Protein 8HLO (pdb70)

Secondary structure (DSSP, 8-state):
-TTTTT--EEEE-S-B--SSTTBPPB-TT-EEEEEEESSSSEEEEEETTEEEEEEEEEGGGEEEE--/-----PPPPPPP-

Sequence (80 aa):
GPGSEFVRRRVKTIYDCQADNDDELTFIEGEVIIVTGEEDQQEWWIGHIEGQPERKKGVFPVSFVHILLSDGPGSEPPPKPPRS

GO terms:
  GO:0002102 podosome (C, IDA)
  GO:0071803 positive regulation of podosome assembly (P, IMP)
  GO:0005515 protein binding (F, IPI)
  GO:0005829 cytosol (C, IDA)
  GO:0005886 plasma membrane (C, IDA)
  GO:0031253 cell projection membrane (C, IDA)
  GO:0017124 SH3 domain binding (F, IDA)
  GO:1903527 positive regulation of membrane tubulation (P, IDA)
  GO:0005096 GTPase activator activity (F, IDA)
  GO:0043197 dendritic spine (C, IDA)
  GO:0001786 phosphatidylserine binding (F, IDA)
  GO:0061000 negative regulation of dendritic spine devel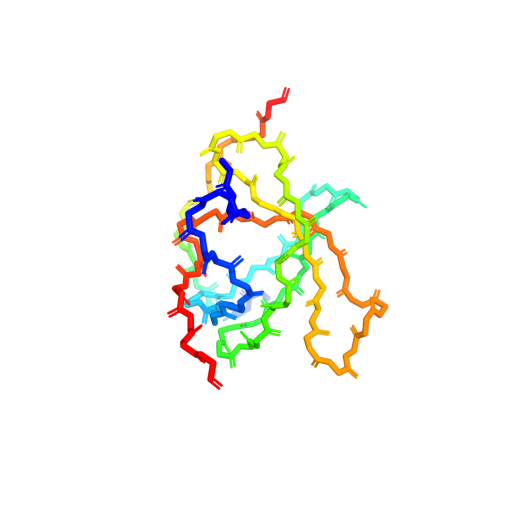opment (P, IDA)
  GO:0005546 phosphatidylinositol-4,5-bisphosphate binding (F, IDA)
  GO:0005547 phosphatidylinositol-3,4,5-trisphosphate binding (F, IDA)
  GO:0005829 cytosol (C, TAS)
  GO:0098978 glutamatergic synapse (C, IDA)
  GO:0098978 glutamatergic synapse (C, IMP)
  GO:0099175 regulation of postsynapse organization (P, IDA)
  GO:0099175 regulation of postsynapse organization (P, IMP)

B-factor: mean 21.08, std 13.49, range [8.33, 90.27]

Organism: Mus musculus (NCBI:txid10090)

Foldseek 3Di:
DCVVVVFFKKFFQAADDDPDPQDFGDHGGFMWGFDACPDPFKTWTATVVGRVRIGIDGPVRIGGDDD/DPDDDDDDDDDDD

InterPro domains:
  IPR001164 Arf GTPase activating protein [PF01412] (455-570)
  IPR001164 Arf GTPase activating protein [PR00405] (466-485)
  IPR001164 Arf GTPase activating protein [PR00405] (485-502)
  IPR001164 Arf GTPase activating protein [PR00405] (506-527)
  IPR001164 Arf GTPase activating protein [PS50115] (454-577)
  IPR001164 Arf GTPase activating protein [SM00105] (454-577)
  IPR001452 SH3 domain [PF14604] (1093-1142)
  IPR001452 SH3 domain [PS50002] (1085-1147)
  IPR001452 SH3 domain [SM00326] (1088-1146)
  IPR001849 Pleckstrin homology domain [PF00169] (341-428)
  IPR001849 Pleckstrin homology domain [PS50003] (339-431)
  IPR001849 Pleckstrin homology domain [SM00233] (340-433)
  IPR002110 Ankyrin repeat [PF12796] (601-680)
  IPR002110 Ankyrin repeat [PS50088] (615-650)
  IPR002110 Ankyrin repeat [PS50088] (651-683)
  IPR002110 Ankyrin repeat [SM00248] (615-647)
  IPR002110 Ankyrin repeat [SM00248] (651-680)
  IPR004148 BAR domain [PF16746] (54-286)
  IPR011993 PH-like domain superfamily [G3DSA:2.30.29.30] (334-447)
  IPR027267 AH/BAR domain superfamily [G3DSA:1.20.1270.60] (38-299)

Radius of gyration: 11.77 Å; Cα contacts (8 Å, |Δi|>4): 171; chains: 2; bounding box: 33×25×25 Å

Solvent-accessible surface area: 5117 Å² total; per-residue (Å²): 43,6,58,83,119,178,15,121,40,0,85,0,73,79,48,5,145,41,103,72,166,67,15,6,69,4,113,92,32,29,30,0,35,14,90,23,77,60,29,148,86,4,34,56,2,44,7,74,71,71,78,127,66,145,9,7,0,0,44,67,2,15,119,85,51,93,154,128,138,65,76,168,59,45,128,53,22,111,67,129

Structure (mmCIF, N/CA/C/O backbone):
data_8HLO
#
_entry.id   8HLO
#
_cell.length_a   45.181
_cell.length_b   45.181
_cell.length_c   59.391
_cell.angle_alpha   90.00
_cell.angle_beta   90.00
_cell.angle_gamma   120.00
#
_symmetry.space_group_name_H-M   'P 62'
#
loop_
_entity.id
_entity.type
_entity.pdbx_description
1 polymer 'Arf-GAP with SH3 domain, ANK repeat and PH domain-containing protein 1'
2 polymer 'Proline rich motif from MICAL1'
3 non-polymer 'SULFATE ION'
4 water water
#
loop_
_atom_site.group_PDB
_atom_site.id
_atom_site.type_symbol
_atom_site.label_atom_id
_atom_site.label_alt_id
_atom_site.label_comp_id
_atom_site.label_asym_id
_atom_site.label_entity_id
_atom_site.label_seq_id
_atom_site.pdbx_PDB_ins_code
_atom_site.Cartn_x
_atom_site.Cartn_y
_atom_site.Cartn_z
_atom_site.occupancy
_atom_site.B_iso_or_equiv
_atom_site.auth_seq_id
_atom_site.auth_comp_id
_atom_site.auth_asym_id
_atom_site.auth_atom_id
_atom_site.pdbx_PDB_model_num
ATOM 1 N N . GLY A 1 1 ? -8.425 -2.622 12.533 1.00 25.15 1081 GLY A N 1
ATOM 2 C CA . GLY A 1 1 ? -9.109 -2.686 11.254 1.00 24.09 1081 GLY A CA 1
ATOM 3 C C . GLY A 1 1 ? -8.131 -3.100 10.186 1.00 19.91 1081 GLY A C 1
ATOM 4 O O . GLY A 1 1 ? -6.957 -3.348 10.487 1.00 18.29 1081 GLY A O 1
ATOM 7 N N . PRO A 1 2 ? -8.599 -3.164 8.933 1.00 16.89 1082 PRO A N 1
ATOM 8 C CA . PRO A 1 2 ? -7.705 -3.648 7.886 1.00 14.72 1082 PRO A CA 1
ATOM 9 C C . PRO A 1 2 ? -6.522 -2.710 7.694 1.00 14.07 1082 PRO A C 1
ATOM 10 O O . PRO A 1 2 ? -5.409 -3.196 7.504 1.00 13.51 1082 PRO A O 1
ATOM 21 N N . GLY A 1 3 ? -6.729 -1.400 7.798 1.00 15.52 1083 GLY A N 1
ATOM 22 C CA . GLY A 1 3 ? -5.636 -0.461 7.623 1.00 16.40 1083 GLY A CA 1
ATOM 23 C C . GLY A 1 3 ? -4.527 -0.703 8.627 1.00 16.04 1083 GLY A C 1
ATOM 24 O O . GLY A 1 3 ? -3.347 -0.766 8.274 1.00 16.27 1083 GLY A O 1
ATOM 28 N N . SER A 1 4 ? -4.908 -0.861 9.893 1.00 16.43 1084 SER A N 1
ATOM 29 C CA . SER A 1 4 ? -3.920 -1.020 10.952 1.00 18.65 1084 SER A CA 1
ATOM 30 C C . SER A 1 4 ? -3.157 -2.330 10.827 1.00 16.12 1084 SER A C 1
ATOM 31 O O . SER A 1 4 ? -2.043 -2.431 11.337 1.00 18.30 1084 SER A O 1
ATOM 39 N N . GLU A 1 5 ? -3.749 -3.310 10.143 1.00 13.98 1085 GLU A N 1
ATOM 40 C CA . GLU A 1 5 ? -3.113 -4.612 9.915 1.00 13.54 1085 GLU A CA 1
ATOM 41 C C . GLU A 1 5 ? -2.474 -4.727 8.534 1.00 13.01 1085 GLU A C 1
ATOM 42 O O . GLU A 1 5 ? -2.147 -5.835 8.082 1.00 13.64 1085 GLU A O 1
ATOM 54 N N . PHE A 1 6 ? -2.337 -3.584 7.861 1.00 14.04 1086 PHE A N 1
ATOM 55 C CA . PHE A 1 6 ? -1.586 -3.487 6.606 1.00 15.07 1086 PHE A CA 1
ATOM 56 C C . PHE A 1 6 ? -2.258 -4.209 5.441 1.00 14.98 1086 PHE A C 1
ATOM 57 O O . PHE A 1 6 ? -1.595 -4.628 4.490 1.00 17.88 1086 PHE A O 1
ATOM 74 N N . VAL A 1 7 ? -3.578 -4.320 5.508 1.00 13.67 1087 VAL A N 1
ATOM 75 C CA . VAL A 1 7 ? -4.349 -4.895 4.433 1.00 13.85 1087 VAL A CA 1
ATOM 76 C C . VAL A 1 7 ? -4.703 -3.781 3.467 1.00 15.06 1087 VAL A C 1
ATOM 77 O O . VAL A 1 7 ? -5.378 -2.829 3.848 1.00 21.39 1087 VAL A O 1
ATOM 90 N N . ARG A 1 8 ? -4.231 -3.898 2.229 1.00 14.69 1088 ARG A N 1
ATOM 91 C CA . ARG A 1 8 ? -4.524 -2.906 1.207 1.00 18.13 1088 ARG A CA 1
ATOM 92 C C . ARG A 1 8 ? -5.376 -3.531 0.126 1.00 16.15 1088 ARG A C 1
ATOM 93 O O . ARG A 1 8 ? -6.331 -2.928 -0.325 1.00 18.01 1088 ARG A O 1
ATOM 114 N N . ARG A 1 9 ? -4.986 -4.721 -0.308 1.00 15.37 1089 ARG A N 1
ATOM 115 C CA A ARG A 1 9 ? -5.652 -5.471 -1.366 0.49 17.72 1089 ARG A CA 1
ATOM 116 C CA B ARG A 1 9 ? -5.763 -5.445 -1.286 0.51 15.85 1089 ARG A CA 1
ATOM 117 C C . ARG A 1 9 ? -5.970 -6.867 -0.838 1.00 16.04 1089 ARG A C 1
ATOM 118 O O . ARG A 1 9 ? -5.174 -7.428 -0.088 1.00 16.91 1089 ARG A O 1
ATOM 159 N N . VAL A 1 10 ? -7.092 -7.424 -1.268 1.00 13.45 1090 VAL A N 1
ATOM 160 C CA . VAL A 1 10 ? -7.433 -8.806 -0.973 1.00 12.51 1090 VAL A CA 1
ATOM 161 C C . VAL A 1 10 ? -7.991 -9.443 -2.240 1.00 11.32 1090 VAL A C 1
ATOM 162 O O . VAL A 1 10 ? -8.430 -8.739 -3.142 1.00 12.75 1090 VAL A O 1
ATOM 175 N N . LYS A 1 11 ? -8.004 -10.768 -2.271 1.00 11.63 1091 LYS A N 1
ATOM 176 C CA . LYS A 1 11 ? -8.661 -11.524 -3.327 1.00 12.63 1091 LYS A CA 1
ATOM 177 C C . LYS A 1 11 ? -9.827 -12.297 -2.742 1.00 12.30 1091 LYS A C 1
ATOM 178 O O . LYS A 1 11 ? -9.709 -12.886 -1.670 1.00 13.45 1091 LYS A O 1
ATOM 197 N N . THR A 1 12 ? -10.949 -12.317 -3.440 1.00 11.42 1092 THR A N 1
ATOM 198 C CA . THR A 1 12 ? -12.118 -13.030 -2.971 1.00 11.62 1092 THR A CA 1
ATOM 199 C C . THR A 1 12 ? -11.936 -14.533 -3.160 1.00 12.50 1092 THR A C 1
ATOM 200 O O . THR A 1 12 ? -11.360 -14.975 -4.155 1.00 13.07 1092 THR A O 1
ATOM 211 N N . ILE A 1 13 ? -12.437 -15.311 -2.201 1.00 11.75 1093 ILE A N 1
ATOM 212 C CA . ILE A 1 13 ? -12.243 -16.757 -2.233 1.00 12.75 1093 ILE A CA 1
ATOM 213 C C . ILE A 1 13 ? -13.543 -17.547 -2.404 1.00 13.29 1093 ILE A C 1
ATOM 214 O O . ILE A 1 13 ? -13.510 -18.767 -2.579 1.00 15.01 1093 ILE A O 1
ATOM 230 N N . TYR A 1 14 ? -14.675 -16.841 -2.371 1.00 13.20 1094 TYR A N 1
ATOM 231 C CA . TYR A 1 14 ? -15.989 -17.424 -2.640 1.00 13.50 1094 TYR A CA 1
ATOM 232 C C . TYR A 1 14 ? -16.802 -16.476 -3.505 1.00 13.00 1094 TYR A C 1
ATOM 233 O O . TYR A 1 14 ? -16.498 -15.283 -3.589 1.00 14.49 1094 TYR A O 1
ATOM 251 N N . ASP A 1 15 ? -17.862 -17.010 -4.102 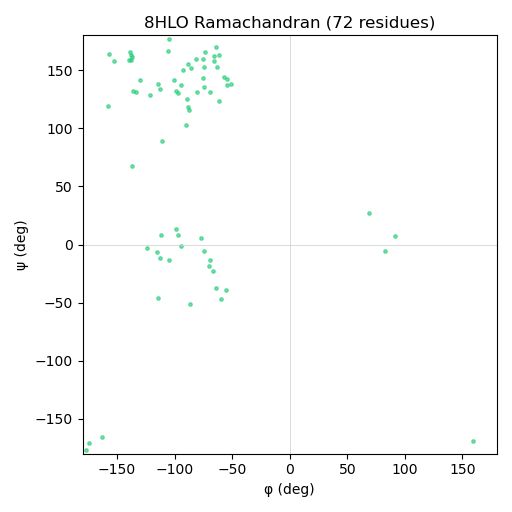1.00 14.29 1095 ASP A N 1
ATOM 252 C CA . ASP A 1 15 ? -18.903 -16.182 -4.699 1.00 14.71 1095 ASP A CA 1
ATOM 253 C C . ASP A 1 15 ? -19.762 -15.557 -3.590 1.00 13.78 1095 ASP A C 1
ATOM 254 O O . ASP A 1 15 ? -19.931 -16.144 -2.514 1.00 15.91 1095 ASP A O 1
ATOM 263 N N . CYS A 1 16 ? -20.363 -14.398 -3.876 1.00 12.28 1096 CYS A N 1
ATOM 264 C CA . CYS A 1 16 ? -21.144 -13.677 -2.871 1.00 11.99 1096 CYS A CA 1
ATOM 265 C C . CYS A 1 16 ? -22.147 -12.732 -3.520 1.00 11.54 1096 CYS A C 1
ATOM 266 O O . CYS A 1 16 ? -21.760 -11.830 -4.259 1.00 13.22 1096 CYS A O 1
ATOM 274 N N . GLN A 1 17 ? -23.435 -12.954 -3.256 1.00 12.51 1097 GLN A N 1
ATOM 275 C CA . GLN A 1 17 ? -24.484 -12.002 -3.623 1.00 13.42 1097 GLN A CA 1
ATOM 276 C C . GLN A 1 17 ? -24.873 -11.158 -2.426 1.00 13.49 1097 GLN A C 1
ATOM 277 O O . GLN A 1 17 ? -25.155 -11.689 -1.362 1.00 14.65 1097 GLN A O 1
ATOM 291 N N . ALA A 1 18 ? -24.939 -9.850 -2.616 1.00 13.01 1098 ALA A N 1
ATOM 292 C CA . ALA A 1 18 ? -25.406 -8.943 -1.580 1.00 12.36 1098 ALA A CA 1
ATOM 293 C C . ALA A 1 18 ? -26.781 -9.349 -1.067 1.00 12.84 1098 ALA A C 1
ATOM 294 O O . ALA A 1 18 ? -27.685 -9.663 -1.840 1.00 14.73 1098 ALA A O 1
ATOM 301 N N . ASP A 1 19 ? -26.941 -9.280 0.247 1.00 11.61 1099 ASP A N 1
ATOM 302 C CA . ASP A 1 19 ? -28.232 -9.456 0.906 1.00 12.97 1099 ASP A CA 1
ATOM 303 C C . ASP A 1 19 ? -28.833 -8.141 1.395 1.00 12.57 1099 ASP A C 1
ATOM 304 O O . ASP A 1 19 ? -29.988 -8.107 1.815 1.00 15.08 1099 ASP A O 1
ATOM 313 N N . ASN A 1 20 ? -28.013 -7.096 1.413 1.00 11.33 1100 ASN A N 1
ATOM 314 C CA . ASN A 1 20 ? -28.421 -5.760 1.833 1.00 11.21 1100 ASN A CA 1
ATOM 315 C C . ASN A 1 20 ? -27.814 -4.769 0.866 1.00 9.95 1100 ASN A C 1
ATOM 316 O O . ASN A 1 20 ? -26.820 -5.084 0.214 1.00 10.50 1100 ASN A O 1
ATOM 327 N N . ASP A 1 21 ? -28.386 -3.575 0.785 1.00 9.89 1101 ASP A N 1
ATOM 328 C CA . ASP A 1 21 ? -28.017 -2.619 -0.239 1.00 10.26 1101 ASP A CA 1
ATOM 329 C C . ASP A 1 21 ? -26.702 -1.888 0.017 1.00 10.34 1101 ASP A C 1
ATOM 330 O O . ASP A 1 21 ? -26.347 -1.015 -0.755 1.00 12.82 1101 ASP A O 1
ATOM 339 N N . ASP A 1 22 ? -25.962 -2.261 1.057 1.00 9.31 1102 ASP A N 1
ATOM 340 C CA . ASP A 1 22 ? -24.608 -1.746 1.276 1.00 9.64 1102 ASP A CA 1
ATOM 341 C C . ASP A 1 22 ? -23.536 -2.817 1.087 1.00 9.30 1102 ASP A C 1
ATOM 342 O O . ASP A 1 22 ? -22.373 -2.561 1.372 1.00 9.85 1102 ASP A O 1
ATOM 351 N N . GLU A 1 23 ? -23.918 -3.998 0.592 1.00 9.13 1103 GLU A N 1
ATOM 352 C CA . GLU A 1 23 ? -22.995 -5.127 0.437 1.00 9.05 1103 GLU A CA 1
ATOM 353 C C . GLU A 1 23 ? -22.499 -5.280 -0.988 1.00 9.46 1103 GLU A C 1
ATOM 354 O O . GLU A 1 23 ? -23.245 -5.103 -1.940 1.00 11.23 1103 GLU A O 1
ATOM 366 N N . LEU A 1 24 ? -21.226 -5.632 -1.111 1.00 9.22 1104 LEU A N 1
ATOM 367 C CA . LEU A 1 24 ? -20.599 -5.911 -2.391 1.00 9.42 1104 LEU A CA 1
ATOM 368 C C . LEU A 1 24 ? -20.914 -7.314 -2.889 1.00 9.84 1104 LEU A C 1
ATOM 369 O O . LEU A 1 24 ? -20.772 -8.296 -2.163 1.00 11.37 1104 LEU A O 1
ATOM 385 N N . THR A 1 25 ? -21.320 -7.396 -4.150 1.00 10.72 1105 THR A N 1
ATOM 386 C CA . THR A 1 25 ? -21.467 -8.660 -4.859 1.00 10.87 1105 THR A CA 1
ATOM 387 C C . THR A 1 25 ? -20.202 -8.960 -5.647 1.00 11.61 1105 THR A C 1
ATOM 388 O O . THR A 1 25 ? -19.629 -8.067 -6.284 1.00 11.58 1105 THR A O 1
ATOM 399 N N . PHE A 1 26 ? -19.764 -10.217 -5.611 1.00 11.37 1106 PHE A N 1
ATOM 400 C CA . PHE A 1 26 ? -18.559 -10.621 -6.309 1.00 11.38 1106 PHE A CA 1
ATOM 401 C C . PHE A 1 26 ? -18.548 -12.103 -6.602 1.00 12.18 1106 PHE A C 1
ATOM 402 O O . PHE A 1 26 ? -19.324 -12.860 -6.009 1.00 12.89 1106 PHE A O 1
ATOM 419 N N . ILE A 1 27 ? -17.665 -12.495 -7.521 1.00 13.82 1107 ILE A N 1
ATOM 420 C CA . ILE A 1 27 ? -17.348 -13.898 -7.726 1.00 14.25 1107 ILE A CA 1
ATOM 421 C C . ILE A 1 27 ? -15.972 -14.169 -7.127 1.00 14.07 1107 ILE A C 1
ATOM 422 O O . ILE A 1 27 ? -15.223 -13.245 -6.784 1.00 13.38 1107 ILE A O 1
ATOM 438 N N . GLU A 1 28 ? -15.652 -15.438 -6.983 1.00 14.68 1108 GLU A N 1
ATOM 439 C CA . GLU A 1 28 ? -14.317 -15.823 -6.568 1.00 15.10 1108 GLU A CA 1
ATOM 440 C C . GLU A 1 28 ? -13.259 -15.271 -7.523 1.00 15.87 1108 GLU A C 1
ATOM 441 O O . GLU A 1 28 ? -13.475 -15.202 -8.737 1.00 16.52 1108 GLU A O 1
ATOM 453 N N . GLY A 1 29 ? -12.112 -14.890 -6.965 1.00 14.91 1109 GLY A N 1
ATOM 454 C CA . GLY A 1 29 ? -10.953 -14.538 -7.767 1.00 15.55 1109 GLY A CA 1
ATOM 455 C C . GLY A 1 29 ? -10.812 -13.074 -8.132 1.00 15.41 1109 GLY A C 1
ATOM 456 O O . GLY A 1 29 ? -9.918 -12.716 -8.899 1.00 17.70 1109 GLY A O 1
ATOM 460 N N . GLU A 1 30 ? -11.669 -12.224 -7.572 1.00 13.50 1110 GLU A N 1
ATOM 461 C CA . GLU A 1 30 ? -11.609 -10.789 -7.845 1.00 13.39 1110 GLU A CA 1
ATOM 462 C C . GLU A 1 30 ? -10.741 -10.082 -6.798 1.00 12.22 1110 GLU A C 1
ATOM 463 O O . GLU A 1 30 ? -10.673 -10.511 -5.647 1.00 13.94 1110 GLU A O 1
ATOM 475 N N . VAL A 1 31 ? -10.109 -8.990 -7.206 1.00 12.35 1111 VAL A N 1
ATOM 476 C CA . VAL A 1 31 ? -9.310 -8.186 -6.308 1.00 11.36 1111 VAL A CA 1
ATOM 477 C C . VAL A 1 31 ? -10.136 -7.015 -5.800 1.00 10.78 1111 VAL A C 1
ATOM 478 O O . VAL A 1 31 ? -10.757 -6.285 -6.572 1.00 11.66 1111 VAL A O 1
ATOM 491 N N . ILE A 1 32 ? -10.110 -6.849 -4.482 1.00 10.44 1112 ILE A N 1
ATOM 492 C CA . ILE A 1 32 ? -10.752 -5.741 -3.789 1.00 10.69 1112 ILE A CA 1
ATOM 493 C C . ILE A 1 32 ? -9.692 -4.837 -3.169 1.00 10.04 1112 ILE A C 1
ATOM 494 O O . ILE A 1 32 ? -8.740 -5.320 -2.535 1.00 11.94 1112 ILE A O 1
ATOM 510 N N . ILE A 1 33 ? -9.871 -3.530 -3.359 1.00 10.68 1113 ILE A N 1
ATOM 511 C CA . ILE A 1 33 ? -9.114 -2.498 -2.661 1.00 11.84 1113 ILE A CA 1
ATOM 512 C C . ILE A 1 33 ? -9.871 -2.229 -1.363 1.00 10.62 1113 ILE A C 1
ATOM 513 O O . ILE A 1 33 ? -11.025 -1.783 -1.392 1.00 11.00 1113 ILE A O 1
ATOM 529 N N . VAL A 1 34 ? -9.240 -2.527 -0.230 1.00 11.19 1114 VAL A N 1
ATOM 530 C CA . VAL A 1 34 ? -9.907 -2.435 1.065 1.00 10.60 1114 VAL A CA 1
ATOM 531 C C . VAL A 1 34 ? -9.711 -1.033 1.602 1.00 10.81 1114 VAL A C 1
ATOM 532 O O . VAL A 1 34 ? -8.579 -0.564 1.711 1.00 12.80 1114 VAL A O 1
ATOM 545 N N . THR A 1 35 ? -10.819 -0.364 1.923 1.00 10.15 1115 THR A N 1
ATOM 546 C CA . THR A 1 35 ? -10.786 1.046 2.260 1.00 10.43 1115 THR A CA 1
ATOM 547 C C . THR A 1 35 ? -11.391 1.372 3.622 1.00 11.59 1115 THR A C 1
ATOM 548 O O . THR A 1 35 ? -11.356 2.520 4.046 1.00 12.99 1115 THR A O 1
ATOM 559 N N . GLY A 1 36 ? -11.935 0.387 4.335 1.00 11.72 1116 GLY A N 1
ATOM 560 C CA . GLY A 1 36 ? -12.461 0.663 5.661 1.00 12.58 1116 GLY A CA 1
ATOM 561 C C . GLY A 1 36 ? -12.978 -0.578 6.343 1.00 11.07 1116 GLY A C 1
ATOM 562 O O . GLY A 1 36 ? -12.912 -1.694 5.817 1.00 11.54 1116 GLY A O 1
ATOM 566 N N . GLU A 1 37 ? -13.523 -0.342 7.526 1.00 11.79 1117 GLU A N 1
ATOM 567 C CA . GLU A 1 37 ? -14.071 -1.375 8.383 1.00 12.37 1117 GLU A CA 1
ATOM 568 C C . GLU A 1 37 ? -15.551 -1.114 8.678 1.00 11.95 1117 GLU A C 1
ATOM 569 O O . GLU A 1 37 ? -15.926 -0.021 9.105 1.00 14.78 1117 GLU A O 1
ATOM 581 N N . GLU A 1 38 ? -16.383 -2.129 8.465 1.00 11.24 1118 GLU A N 1
ATOM 582 C CA . GLU A 1 38 ? -17.80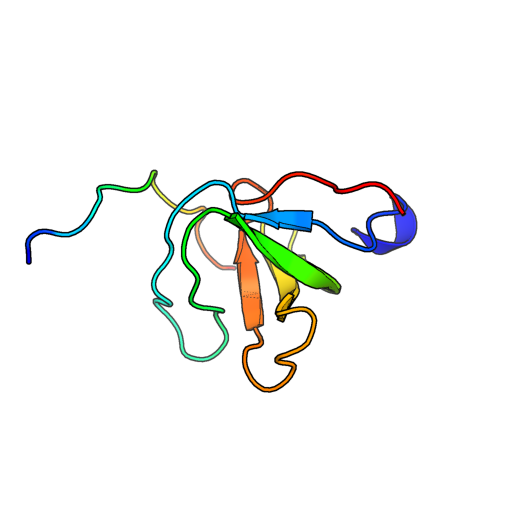7 -2.101 8.844 1.00 11.73 1118 GLU A CA 1
ATOM 583 C C . GLU A 1 38 ? -17.988 -2.547 10.297 1.00 12.45 1118 GLU A C 1
ATOM 584 O O . GLU A 1 38 ? -18.635 -1.862 11.077 1.00 14.60 1118 GLU A O 1
ATOM 596 N N . ASP A 1 39 ? -17.418 -3.691 10.645 1.00 12.29 1119 ASP A N 1
ATOM 597 C CA . ASP A 1 39 ? -17.389 -4.172 12.025 1.00 13.05 1119 ASP A CA 1
ATOM 598 C C . ASP A 1 39 ? -16.321 -5.259 12.103 1.00 13.86 1119 ASP A C 1
ATOM 599 O O . ASP A 1 39 ? -15.501 -5.376 11.199 1.00 14.33 1119 ASP A O 1
ATOM 608 N N . GLN A 1 40 ? -16.304 -6.042 13.167 1.00 14.80 1120 GLN A N 1
ATOM 609 C CA A GLN A 1 40 ? -15.243 -7.025 13.321 0.45 16.42 1120 GLN A CA 1
ATOM 610 C CA B GLN A 1 40 ? -15.286 -7.061 13.369 0.55 18.40 1120 GLN A CA 1
ATOM 611 C C . GLN A 1 40 ? -15.338 -8.214 12.356 1.00 14.95 1120 GLN A C 1
ATOM 612 O O . GLN A 1 40 ? -14.385 -8.983 12.244 1.00 18.82 1120 GLN A O 1
ATOM 639 N N . GLU A 1 41 ? -16.451 -8.351 11.639 1.00 13.20 1121 GLU A N 1
ATOM 640 C CA . GLU A 1 41 ? -16.639 -9.439 10.679 1.00 11.85 1121 GLU A CA 1
ATOM 641 C C . GLU A 1 41 ? -16.693 -8.980 9.219 1.00 10.71 1121 GLU A C 1
ATOM 642 O O . GLU A 1 41 ? -16.642 -9.828 8.332 1.00 11.38 1121 GLU A O 1
ATOM 654 N N . TRP A 1 42 ? -16.807 -7.670 8.993 1.00 10.52 1122 TRP A N 1
ATOM 655 C CA . TRP A 1 42 ? -17.050 -7.110 7.667 1.00 10.17 1122 TRP A CA 1
ATOM 656 C C . TRP A 1 42 ? -16.115 -5.936 7.396 1.00 10.57 1122 TRP A C 1
ATOM 657 O O . TRP A 1 42 ? -15.986 -5.024 8.218 1.00 10.85 1122 TRP A O 1
ATOM 678 N N . TRP A 1 43 ? -15.474 -5.960 6.231 1.00 9.82 1123 TRP A N 1
ATOM 679 C CA . TRP A 1 43 ? -14.666 -4.846 5.754 1.00 10.11 1123 TRP A CA 1
ATOM 680 C C . TRP A 1 43 ? -15.436 -4.113 4.647 1.00 9.38 1123 TRP A C 1
ATOM 681 O O . TRP A 1 43 ? -16.542 -4.525 4.256 1.00 10.08 1123 TRP A O 1
ATOM 702 N N . ILE A 1 44 ? -14.848 -3.028 4.146 1.00 9.94 1124 ILE A N 1
ATOM 703 C CA . ILE A 1 44 ? -15.456 -2.203 3.104 1.00 9.30 1124 ILE A CA 1
ATOM 704 C C . ILE A 1 44 ? -14.410 -1.991 2.009 1.00 9.65 1124 ILE A C 1
ATOM 705 O O . ILE A 1 44 ? -13.224 -1.808 2.313 1.00 10.07 1124 ILE A O 1
ATOM 721 N N . GLY A 1 45 ? -14.818 -2.007 0.747 1.00 9.16 1125 GLY A N 1
ATOM 722 C CA . GLY A 1 45 ? -13.873 -1.773 -0.320 1.00 10.14 1125 GLY A CA 1
ATOM 723 C C . GLY A 1 45 ? -14.563 -1.701 -1.661 1.00 9.41 1125 GLY A C 1
ATOM 724 O O . GLY A 1 45 ? -15.800 -1.629 -1.750 1.00 9.79 1125 GLY A O 1
ATOM 728 N N . HIS A 1 46 ? -13.749 -1.684 -2.712 1.00 9.22 1126 HIS A N 1
ATOM 729 C CA . HIS A 1 46 ? -14.266 -1.677 -4.085 1.00 9.59 1126 HIS A CA 1
ATOM 730 C C . HIS A 1 46 ? -13.414 -2.588 -4.946 1.00 9.97 1126 HIS A C 1
ATOM 731 O O . HIS A 1 46 ? -12.260 -2.857 -4.635 1.00 10.63 1126 HIS A O 1
ATOM 745 N N . ILE A 1 47 ? -13.982 -3.022 -6.061 1.00 9.49 1127 ILE A N 1
ATOM 746 C CA . ILE A 1 47 ? -13.252 -3.866 -6.976 1.00 9.96 1127 ILE A CA 1
ATOM 747 C C . ILE A 1 47 ? -12.143 -3.047 -7.642 1.00 10.03 1127 ILE A C 1
ATOM 748 O O . ILE A 1 47 ? -12.382 -1.955 -8.170 1.00 10.53 1127 ILE A O 1
ATOM 764 N N . GLU A 1 48 ? -10.934 -3.597 -7.645 1.00 10.91 1128 GLU A N 1
ATOM 765 C CA . GLU A 1 48 ? -9.799 -2.944 -8.255 1.00 11.19 1128 GLU A CA 1
ATOM 766 C C . GLU A 1 48 ? -10.061 -2.746 -9.737 1.00 12.18 1128 GLU A C 1
ATOM 767 O O . GLU A 1 48 ? -10.365 -3.699 -10.442 1.00 13.58 1128 GLU A O 1
ATOM 779 N N . GLY A 1 49 ? -9.979 -1.499 -10.181 1.00 12.78 1129 GLY A N 1
ATOM 780 C CA . GLY A 1 49 ? -10.224 -1.167 -11.577 1.00 13.43 1129 GLY A CA 1
ATOM 781 C C . GLY A 1 49 ? -11.681 -0.996 -11.946 1.00 13.62 1129 GLY A C 1
ATOM 782 O O . GLY A 1 49 ? -11.961 -0.602 -13.077 1.00 15.24 1129 GLY A O 1
ATOM 786 N N . GLN A 1 50 ? -12.596 -1.274 -11.018 1.00 12.48 1130 GLN A N 1
ATOM 787 C CA . GLN A 1 50 ? -14.034 -1.096 -11.221 1.00 13.17 1130 GLN A CA 1
ATOM 788 C C . GLN A 1 50 ? -14.638 -0.467 -9.970 1.00 11.52 1130 GLN A C 1
ATOM 789 O O . GLN A 1 50 ? -15.403 -1.102 -9.253 1.00 12.44 1130 GLN A O 1
ATOM 803 N N . PRO A 1 51 ? -14.284 0.783 -9.687 1.00 12.49 1131 PRO A N 1
ATOM 804 C CA . PRO A 1 51 ? -14.606 1.328 -8.367 1.00 13.13 1131 PRO A CA 1
ATOM 805 C C . PRO A 1 51 ? -16.088 1.556 -8.115 1.00 12.95 1131 PRO A C 1
ATOM 806 O O . PRO A 1 51 ? -16.453 1.741 -6.953 1.00 13.88 1131 PRO A O 1
ATOM 81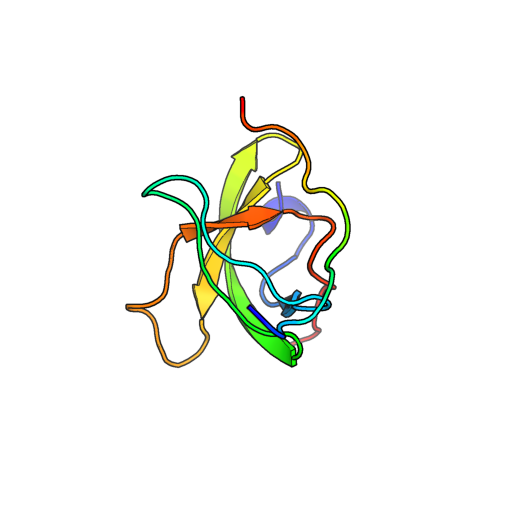7 N N . GLU A 1 52 ? -16.920 1.509 -9.143 1.00 13.08 1132 GLU A N 1
ATOM 818 C CA . GLU A 1 52 ? -18.356 1.596 -8.944 1.00 13.68 1132 GLU A CA 1
ATOM 819 C C . GLU A 1 52 ? -18.936 0.355 -8.279 1.00 12.58 1132 GLU A C 1
ATOM 820 O O . GLU A 1 52 ? -20.033 0.410 -7.745 1.00 14.77 1132 GLU A O 1
ATOM 832 N N . ARG A 1 53 ? -18.206 -0.753 -8.315 1.00 10.81 1133 ARG A N 1
ATOM 833 C CA . ARG A 1 53 ? -18.582 -1.964 -7.600 1.00 10.89 1133 ARG A CA 1
ATOM 834 C C . ARG A 1 53 ? -17.958 -1.889 -6.214 1.00 10.27 1133 ARG A C 1
ATOM 835 O O . ARG A 1 53 ? -16.756 -2.080 -6.057 1.00 10.54 1133 ARG A O 1
ATOM 856 N N . LYS A 1 54 ? -18.782 -1.564 -5.222 1.00 10.19 1134 LYS A N 1
ATOM 857 C CA A LYS A 1 54 ? -18.265 -1.270 -3.893 0.41 11.51 1134 LYS A CA 1
ATOM 858 C CA B LYS A 1 54 ? -18.273 -1.241 -3.897 0.59 9.20 1134 LYS A CA 1
ATOM 859 C C . LYS A 1 54 ? -19.268 -1.626 -2.812 1.00 10.07 1134 LYS A C 1
ATOM 860 O O . LYS A 1 54 ? -20.481 -1.649 -3.046 1.00 12.14 1134 LYS A O 1
ATOM 897 N N .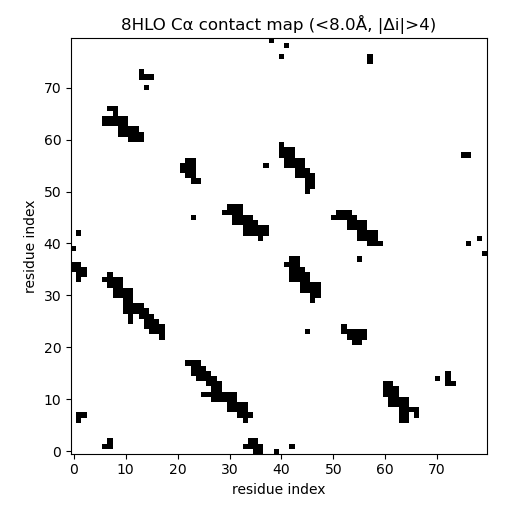 GLY A 1 55 ? -18.765 -1.908 -1.621 1.00 9.15 1135 GLY A N 1
ATOM 898 C CA . GLY A 1 55 ? -19.621 -2.140 -0.487 1.00 9.37 1135 GLY A CA 1
ATOM 899 C C . GLY A 1 55 ? -18.907 -2.913 0.591 1.00 8.78 1135 GLY A C 1
ATOM 900 O O . GLY A 1 55 ? -17.666 -3.100 0.551 1.00 9.67 1135 GLY A O 1
ATOM 904 N N . VAL A 1 56 ? -19.692 -3.357 1.564 1.00 8.57 1136 VAL A N 1
ATOM 905 C CA . VAL A 1 56 ? -19.145 -4.145 2.659 1.00 8.33 1136 VAL A CA 1
ATOM 906 C C . VAL A 1 56 ? -19.096 -5.627 2.271 1.00 8.45 1136 VAL A C 1
ATOM 907 O O . VAL A 1 56 ? -19.904 -6.085 1.452 1.00 9.22 1136 VAL A O 1
ATOM 920 N N . PHE A 1 57 ? -18.153 -6.376 2.840 1.00 9.41 1137 PHE A N 1
ATOM 921 C CA . PHE A 1 57 ? -17.980 -7.792 2.483 1.00 10.13 1137 PHE A CA 1
ATOM 922 C C . PHE A 1 57 ? -17.381 -8.527 3.685 1.00 10.03 1137 PHE A C 1
ATOM 923 O O . PHE A 1 57 ? -16.737 -7.915 4.534 1.00 9.93 1137 PHE A O 1
ATOM 940 N N . PRO A 1 58 ? -17.565 -9.856 3.747 1.00 10.48 1138 PRO A N 1
ATOM 941 C CA . PRO A 1 58 ? -17.070 -10.593 4.916 1.00 10.30 1138 PRO A CA 1
ATOM 942 C C . PRO A 1 58 ? -15.559 -10.750 4.896 1.00 10.58 1138 PRO A C 1
ATOM 943 O O . PRO A 1 58 ? -14.976 -11.106 3.872 1.00 10.79 1138 PRO A O 1
ATOM 954 N N . VAL A 1 59 ? -14.933 -10.513 6.041 1.00 11.01 1139 VAL A N 1
ATOM 955 C CA . VAL A 1 59 ? -13.506 -10.733 6.191 1.00 11.22 1139 VAL A CA 1
ATOM 956 C C . VAL A 1 59 ? -13.148 -12.165 5.811 1.00 11.74 1139 VAL A C 1
ATOM 957 O O . VAL A 1 59 ? -12.109 -12.418 5.195 1.00 13.10 1139 VAL A O 1
ATOM 970 N N . SER A 1 60 ? -14.002 -13.106 6.188 1.00 11.99 1140 SER A N 1
ATOM 971 C CA . SER A 1 60 ? -13.709 -14.515 5.973 1.00 13.48 1140 SER A CA 1
ATOM 972 C C . SER A 1 60 ? -13.875 -14.934 4.501 1.00 13.44 1140 SER A C 1
ATOM 973 O O . SER A 1 60 ? -13.582 -16.081 4.164 1.00 14.60 1140 SER A O 1
ATOM 981 N N . PHE A 1 61 ? -14.368 -14.036 3.637 1.00 12.30 1141 PHE A N 1
ATOM 982 C CA . PHE A 1 61 ? -14.566 -14.355 2.224 1.00 11.68 1141 PHE A CA 1
ATOM 983 C C . PHE A 1 61 ? -13.409 -13.885 1.331 1.00 11.61 1141 PHE A C 1
ATOM 984 O O . PHE A 1 61 ? -13.505 -13.972 0.102 1.00 11.64 1141 PHE A O 1
ATOM 1001 N N . VAL A 1 62 ? -12.323 -13.415 1.944 1.00 11.67 1142 VAL A N 1
ATOM 1002 C CA . VAL A 1 62 ? -11.187 -12.876 1.213 1.00 11.51 1142 VAL A CA 1
ATOM 1003 C C . VAL A 1 62 ? -9.872 -13.330 1.815 1.00 12.44 1142 VAL A C 1
ATOM 1004 O O . VAL A 1 62 ? -9.841 -13.869 2.921 1.00 13.30 1142 VAL A O 1
ATOM 1017 N N . HIS A 1 63 ? -8.796 -13.139 1.067 1.00 12.48 1143 HIS A N 1
ATOM 1018 C CA . HIS A 1 63 ? -7.447 -13.378 1.558 1.00 12.26 1143 HIS A CA 1
ATOM 1019 C C . HIS A 1 63 ? -6.531 -12.240 1.122 1.00 12.25 1143 HIS A C 1
ATOM 1020 O O . HIS A 1 63 ? -6.541 -11.806 -0.043 1.00 13.08 1143 HIS A O 1
ATOM 1034 N N . ILE A 1 64 ? -5.763 -11.734 2.077 1.00 13.21 1144 ILE A N 1
ATOM 1035 C CA . ILE A 1 64 ? -4.828 -10.649 1.836 1.00 14.71 1144 ILE A CA 1
ATOM 1036 C C . ILE A 1 64 ? -3.915 -10.934 0.641 1.00 13.86 1144 ILE A C 1
ATOM 1037 O O . ILE A 1 64 ? -3.414 -12.059 0.469 1.00 15.50 1144 ILE A O 1
ATOM 1053 N N . LEU A 1 65 ? -3.714 -9.884 -0.160 1.00 15.57 1145 LEU A N 1
ATOM 1054 C CA A LEU A 1 65 ? -2.851 -9.900 -1.332 0.50 19.07 1145 LEU A CA 1
ATOM 1055 C CA B LEU A 1 65 ? -2.815 -9.915 -1.312 0.50 18.17 1145 LEU A CA 1
ATOM 1056 C C . LEU A 1 65 ? -1.666 -8.936 -1.126 1.00 22.87 1145 LEU A C 1
ATOM 1057 O O . LEU A 1 65 ? -1.860 -7.791 -0.715 1.00 24.63 1145 LEU A O 1
ATOM 1088 N N . SER A 1 66 ? -0.455 -9.375 -1.435 1.00 29.51 1146 SER A N 1
ATOM 1089 C CA . SER A 1 66 ? 0.712 -8.512 -1.249 1.00 40.70 1146 SER A CA 1
ATOM 1090 C C . SER A 1 66 ? 0.779 -7.454 -2.348 1.00 49.34 1146 SER A C 1
ATOM 1091 O O . SER A 1 66 ? 0.164 -7.609 -3.404 1.00 46.65 1146 SER A O 1
ATOM 1099 N N . ASP A 1 67 ? 1.511 -6.373 -2.088 1.00 64.00 1147 ASP A N 1
ATOM 1100 C CA . ASP A 1 67 ? 1.668 -5.304 -3.073 1.00 71.06 1147 ASP A CA 1
ATOM 1101 C C . ASP A 1 67 ? 2.330 -5.846 -4.334 1.00 74.54 1147 ASP A C 1
ATOM 1102 O O . ASP A 1 67 ? 1.912 -5.532 -5.446 1.00 80.65 1147 ASP A O 1
ATOM 1112 N N . GLY B 2 1 ? -31.855 -21.418 -10.746 0.64 34.30 824 GLY C N 1
ATOM 1113 C CA . GLY B 2 1 ? -30.971 -21.329 -9.600 0.64 31.14 824 GLY C CA 1
ATOM 1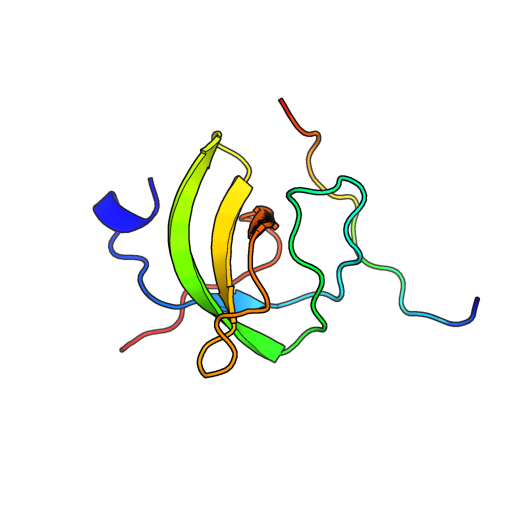114 C C . GLY B 2 1 ? -29.943 -22.448 -9.504 0.64 29.05 824 GLY C C 1
ATOM 1115 O O . GLY B 2 1 ? -30.038 -23.279 -8.618 0.64 27.78 824 GLY C O 1
ATOM 1118 N N . PRO B 2 2 ? -28.959 -22.469 -10.423 1.00 27.54 825 PRO C N 1
ATOM 1119 C CA . PRO B 2 2 ? -27.872 -23.446 -10.548 1.00 29.60 825 PRO C CA 1
ATOM 1120 C C . PRO B 2 2 ? -26.553 -23.055 -9.867 1.00 34.73 825 PRO C C 1
ATOM 1121 O O . PRO B 2 2 ? -25.608 -23.844 -9.915 1.00 38.11 825 PRO C O 1
ATOM 1132 N N . GLY B 2 3 ? -26.487 -21.878 -9.250 1.00 33.29 826 GLY C N 1
ATOM 1133 C CA . GLY B 2 3 ? -25.223 -21.314 -8.797 1.00 40.29 826 GLY C CA 1
ATOM 1134 C C . GLY B 2 3 ? -24.480 -22.081 -7.719 1.00 43.80 826 GLY C C 1
ATOM 1135 O O . GLY B 2 3 ? -25.012 -23.021 -7.125 1.00 43.70 826 GLY C O 1
ATOM 1139 N N . SER B 2 4 ? -23.239 -21.662 -7.469 1.00 45.45 827 SER C N 1
ATOM 1140 C CA . SER B 2 4 ? -22.394 -22.275 -6.450 1.00 46.44 827 SER C CA 1
ATOM 1141 C C . SER B 2 4 ? -23.024 -22.130 -5.070 1.00 46.95 827 SER C C 1
ATOM 1142 O O . SER B 2 4 ? -23.922 -21.309 -4.866 1.00 47.68 827 SER C O 1
ATOM 1150 N N . GLU B 2 5 ? -22.539 -22.931 -4.128 1.00 46.44 828 GLU C N 1
ATOM 1151 C CA . GLU B 2 5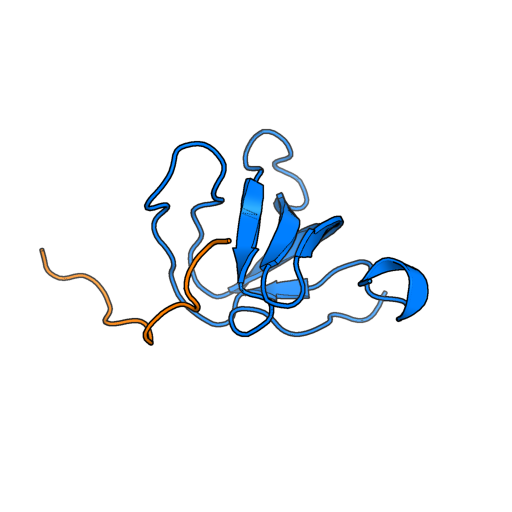 ? -23.038 -22.908 -2.758 1.00 47.73 828 GLU C CA 1
ATOM 1152 C C . GLU B 2 5 ? -21.965 -22.354 -1.832 1.00 48.43 828 GLU C C 1
ATOM 1153 O O . GLU B 2 5 ? -21.151 -23.101 -1.291 1.00 42.44 828 GLU C O 1
ATOM 1165 N N . PRO B 2 6 ? -21.950 -21.027 -1.655 1.00 57.06 829 PRO C N 1
ATOM 1166 C CA . PRO B 2 6 ? -20.916 -20.480 -0.781 1.00 48.63 829 PRO C CA 1
ATOM 1167 C C . PRO B 2 6 ? -21.209 -20.777 0.682 1.00 33.88 829 PRO C C 1
ATOM 1168 O O . PRO B 2 6 ? -22.322 -21.182 1.035 1.00 31.14 829 PRO C O 1
ATOM 1179 N N . PRO B 2 7 ? -20.206 -20.596 1.533 1.00 27.92 830 PRO C N 1
ATOM 1180 C CA . PRO B 2 7 ? -20.398 -20.821 2.962 1.00 24.03 830 PRO C CA 1
ATOM 1181 C C . PRO B 2 7 ? -21.368 -19.812 3.538 1.00 18.50 830 PRO C C 1
ATOM 1182 O O . PRO B 2 7 ? -21.606 -18.765 2.948 1.00 18.19 830 PRO C O 1
ATOM 1193 N N . PRO B 2 8 ? -21.909 -20.107 4.716 1.00 17.00 831 PRO C N 1
ATOM 1194 C CA . PRO B 2 8 ? -22.666 -19.097 5.441 1.00 17.63 831 PRO C CA 1
ATOM 1195 C C . PRO B 2 8 ? -21.829 -17.846 5.631 1.00 18.31 831 PRO C C 1
ATOM 1196 O O . PRO B 2 8 ? -20.615 -17.926 5.858 1.00 18.11 831 PRO C O 1
ATOM 1207 N N . LYS B 2 9 ? -22.475 -16.696 5.537 1.00 17.32 832 LYS C N 1
ATOM 1208 C CA . LYS B 2 9 ? -21.825 -15.446 5.873 1.00 17.11 832 LYS C CA 1
ATOM 1209 C C . LYS B 2 9 ? -21.994 -15.136 7.338 1.00 15.79 832 LYS C C 1
ATOM 1210 O O . LYS B 2 9 ? -22.958 -15.595 7.972 1.00 17.55 832 LYS C O 1
ATOM 1229 N N . PRO B 2 10 ? -21.076 -14.334 7.893 1.00 14.57 833 PRO C N 1
ATOM 1230 C CA . PRO B 2 10 ? -21.332 -13.830 9.243 1.00 14.78 833 PRO C CA 1
ATOM 1231 C C . PRO B 2 10 ? -22.575 -12.962 9.243 1.00 13.16 833 PRO C C 1
ATOM 1232 O O . PRO B 2 10 ? -22.920 -12.397 8.209 1.00 13.83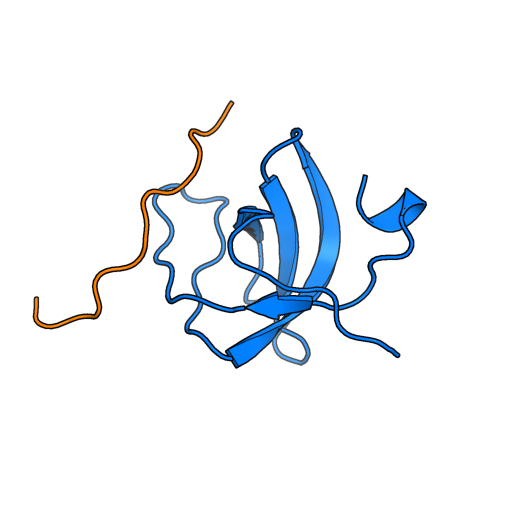 833 PRO C O 1
ATOM 1243 N N . PRO B 2 11 ? -23.264 -12.870 10.379 1.00 13.58 834 PRO C N 1
ATOM 1244 C CA . PRO B 2 11 ? -24.357 -11.905 10.460 1.00 13.89 834 PRO C CA 1
ATOM 1245 C C . PRO B 2 11 ? -23.849 -10.463 10.363 1.00 12.05 834 PRO C C 1
ATOM 1246 O O . PRO B 2 11 ? -22.674 -10.174 10.634 1.00 12.50 834 PRO C O 1
ATOM 1257 N N . ARG B 2 12 ? -24.754 -9.570 9.978 1.00 13.59 835 ARG C N 1
ATOM 1258 C CA . ARG B 2 12 ? -24.515 -8.137 10.039 1.00 13.90 835 ARG C CA 1
ATOM 1259 C C . ARG B 2 12 ? -24.771 -7.647 11.459 1.00 14.59 835 ARG C C 1
ATOM 1260 O O . ARG B 2 12 ? -25.448 -8.314 12.244 1.00 18.07 835 ARG C O 1
ATOM 1281 N N . SER B 2 13 ? -24.220 -6.487 11.793 1.00 14.07 836 SER C N 1
ATOM 1282 C CA . SER B 2 13 ? -24.505 -5.858 13.072 1.00 16.29 836 SER C CA 1
ATOM 1283 C C . SER B 2 13 ? -25.266 -4.578 12.827 1.00 19.75 836 SER C C 1
ATOM 1284 O O . SER B 2 13 ? -25.600 -3.874 13.781 1.00 23.35 836 SER C O 1
#

Nearest PDB structures (foldseek):
  8hlo-assembly1_A  TM=1.015E+00  e=1.941E-13  Mus musculus
  2rqu-assembly1_A  TM=9.247E-01  e=2.148E-10  Homo sapiens
  2rqt-assembly1_A  TM=9.306E-01  e=4.129E-10  Homo sapiens
  2ed1-assembly1_A  TM=9.096E-01  e=3.891E-10  Homo sapiens
  3h0h-assembly1_A  TM=8.426E-01  e=1.018E-04  Homo sapiens